Protein 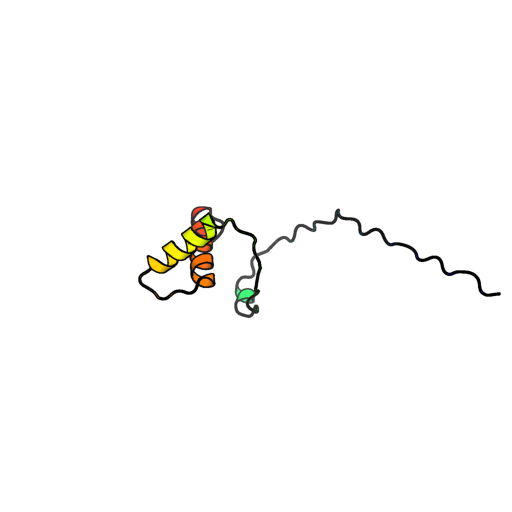AF-V7EJB5-F1 (afdb_monomer)

Foldseek 3Di:
DDDDDDDDDDDDDPPPPPPPPPDDPPVVCVPDDDDDDDDDDDPVVVVVLVVQCVPDPDNDDSVVSVVVVVQVVCVVVVNHD

Secondary structure (DSSP, 8-state):
-PPP---------S-----------GGGGGGPPPPP------HHHHHHHHHHHHHSSS---HHHHHHHHHHHHHHHTTS--

pLDDT: mean 73.93, std 20.3, range [42.91, 97.12]

Sequence (81 aa):
MMLESNETIHEADPTNAQRVSVTEDWQSIRTKKSVLIGVHCTPRLAESIDRYIEAELEDIKRPEAIRQILKRWLVSNGYFK

Structure (mmCIF, N/CA/C/O backbone):
data_AF-V7EJB5-F1
#
_entry.id   AF-V7EJB5-F1
#
loop_
_atom_site.group_PDB
_atom_site.id
_atom_site.type_symbol
_atom_site.label_atom_id
_atom_site.label_alt_id
_atom_site.label_comp_id
_atom_site.label_asym_id
_atom_site.label_entity_id
_atom_site.label_seq_id
_atom_site.pdbx_PDB_ins_code
_atom_site.Cartn_x
_atom_site.Cartn_y
_atom_site.Cartn_z
_atom_site.occupancy
_atom_site.B_iso_or_equiv
_atom_site.auth_seq_id
_atom_site.auth_comp_id
_atom_site.auth_asym_id
_atom_site.auth_atom_id
_atom_site.pdbx_PDB_model_num
ATOM 1 N N . MET A 1 1 ? 34.466 -29.895 -48.932 1.00 42.91 1 MET A N 1
ATOM 2 C CA . MET A 1 1 ? 33.246 -29.077 -49.082 1.00 42.91 1 MET A CA 1
ATOM 3 C C . MET A 1 1 ? 32.299 -29.504 -47.980 1.00 42.91 1 MET A C 1
ATOM 5 O O . MET A 1 1 ? 31.877 -30.651 -48.001 1.00 42.91 1 MET A O 1
ATOM 9 N N . MET A 1 2 ? 32.085 -28.665 -46.968 1.00 44.22 2 MET A N 1
ATOM 10 C CA . MET A 1 2 ? 31.130 -28.942 -45.891 1.00 44.22 2 MET A CA 1
ATOM 11 C C . MET A 1 2 ? 29.866 -28.131 -46.169 1.00 44.22 2 MET A C 1
ATOM 13 O O . MET A 1 2 ? 29.964 -26.939 -46.446 1.00 44.22 2 MET A O 1
ATOM 17 N N . LEU A 1 3 ? 28.731 -28.829 -46.197 1.00 47.06 3 LEU A N 1
ATOM 18 C CA . LEU A 1 3 ? 27.398 -28.296 -46.459 1.00 47.06 3 LEU A CA 1
ATOM 19 C C . LEU A 1 3 ? 26.856 -27.587 -45.214 1.00 47.06 3 LEU A C 1
ATOM 21 O O . LEU A 1 3 ? 27.100 -28.011 -44.086 1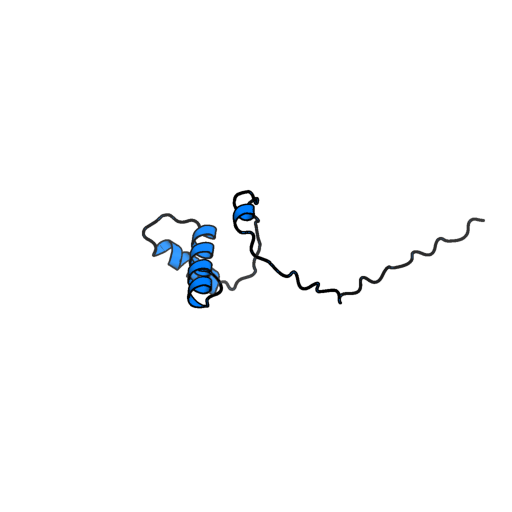.00 47.06 3 LEU A O 1
ATOM 25 N N . GLU A 1 4 ? 26.154 -26.496 -45.483 1.00 47.00 4 GLU A N 1
ATOM 26 C CA . GLU A 1 4 ? 25.608 -25.498 -44.570 1.00 47.00 4 GLU A CA 1
ATOM 27 C C . GLU A 1 4 ? 24.565 -26.094 -43.607 1.00 47.00 4 GLU A C 1
ATOM 29 O O . GLU A 1 4 ? 23.670 -26.841 -44.008 1.00 47.00 4 GLU A O 1
ATOM 34 N N . SER A 1 5 ? 24.681 -25.755 -42.322 1.00 50.88 5 SER A N 1
ATOM 35 C CA . SER A 1 5 ? 23.719 -26.128 -41.283 1.00 50.88 5 SER A CA 1
ATOM 36 C C . SER A 1 5 ? 22.563 -25.127 -41.271 1.00 50.88 5 SER A C 1
ATOM 38 O O . SER A 1 5 ? 22.742 -23.983 -40.861 1.00 50.88 5 SER A O 1
ATOM 40 N N . ASN A 1 6 ? 21.378 -25.565 -41.699 1.00 46.91 6 ASN A N 1
ATOM 41 C CA . ASN A 1 6 ? 20.123 -24.830 -41.535 1.00 46.91 6 ASN A CA 1
ATOM 42 C C . ASN A 1 6 ? 19.778 -24.680 -40.043 1.00 46.91 6 ASN A C 1
ATOM 44 O O . ASN A 1 6 ? 19.520 -25.673 -39.361 1.00 46.91 6 ASN A O 1
ATOM 48 N N . GLU A 1 7 ? 19.736 -23.443 -39.552 1.00 51.81 7 GLU A N 1
ATOM 49 C CA . GLU A 1 7 ? 19.177 -23.100 -38.244 1.00 51.81 7 GLU A CA 1
ATOM 50 C C . GLU A 1 7 ? 17.643 -23.130 -38.320 1.00 51.81 7 GLU A C 1
ATOM 52 O O . GLU A 1 7 ? 17.004 -22.276 -38.936 1.00 51.81 7 GLU A O 1
ATOM 57 N N . THR A 1 8 ? 17.034 -24.143 -37.705 1.00 51.66 8 THR A N 1
ATOM 58 C CA . THR A 1 8 ? 15.580 -24.247 -37.559 1.00 51.66 8 THR A CA 1
ATOM 59 C C . THR A 1 8 ? 15.124 -23.304 -36.445 1.00 51.66 8 THR A C 1
ATOM 61 O O . THR A 1 8 ? 15.347 -23.562 -35.262 1.00 51.66 8 THR A O 1
ATOM 64 N N . ILE A 1 9 ? 14.484 -22.199 -36.822 1.00 52.81 9 ILE A N 1
ATOM 65 C CA . ILE A 1 9 ? 13.806 -21.287 -35.897 1.00 52.81 9 ILE A CA 1
ATOM 66 C C . ILE A 1 9 ? 12.597 -22.034 -35.321 1.00 52.81 9 ILE A C 1
ATOM 68 O O . ILE A 1 9 ? 11.620 -22.286 -36.023 1.00 52.81 9 ILE A O 1
ATOM 72 N N . HIS A 1 10 ? 12.663 -22.412 -34.046 1.00 48.12 10 HIS A N 1
ATOM 73 C CA . HIS A 1 10 ? 11.491 -22.887 -33.318 1.00 48.12 10 HIS A CA 1
ATOM 74 C C . HIS A 1 10 ? 10.631 -21.676 -32.936 1.00 48.12 10 HIS A C 1
ATOM 76 O O . HIS A 1 10 ? 10.927 -20.974 -31.969 1.00 48.12 10 HIS A O 1
ATOM 82 N N . GLU A 1 11 ? 9.581 -21.423 -33.720 1.00 48.56 11 GLU A N 1
ATOM 83 C CA . GLU A 1 11 ? 8.480 -20.535 -33.345 1.00 48.56 11 GLU A CA 1
ATOM 84 C C . GLU A 1 11 ? 7.908 -20.985 -31.993 1.00 48.56 11 GLU A C 1
ATOM 86 O O . GLU A 1 11 ? 7.406 -22.098 -31.840 1.00 48.56 11 GLU A O 1
ATOM 91 N N . ALA A 1 12 ? 8.027 -20.125 -30.983 1.00 50.12 12 ALA A N 1
ATOM 92 C CA . ALA A 1 12 ? 7.393 -20.337 -29.693 1.00 50.12 12 ALA A CA 1
ATOM 93 C C . ALA A 1 12 ? 5.896 -20.017 -29.818 1.00 50.12 12 ALA A C 1
ATOM 95 O O . ALA A 1 12 ? 5.503 -18.852 -29.866 1.00 50.12 12 ALA A O 1
ATOM 96 N N . ASP A 1 13 ? 5.076 -21.066 -29.869 1.00 51.12 13 ASP A N 1
ATOM 97 C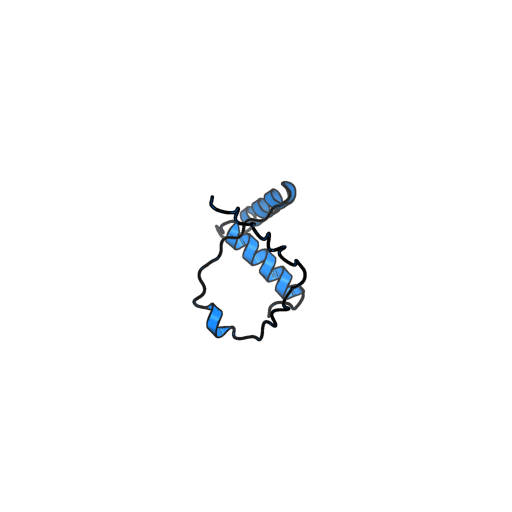 CA . ASP A 1 13 ? 3.615 -21.008 -29.801 1.00 51.12 13 ASP A CA 1
ATOM 98 C C . ASP A 1 13 ? 3.140 -20.235 -28.546 1.00 51.12 13 ASP A C 1
ATOM 100 O O . ASP A 1 13 ? 3.400 -20.677 -27.421 1.00 51.12 13 ASP A O 1
ATOM 104 N N . PRO A 1 14 ? 2.397 -19.116 -28.671 1.00 54.41 14 PRO A N 1
ATOM 105 C CA . PRO A 1 14 ? 1.951 -18.330 -27.517 1.00 54.41 14 PRO A CA 1
ATOM 106 C C . PRO A 1 14 ? 0.648 -18.847 -26.872 1.00 54.41 14 PRO A C 1
ATOM 108 O O . PRO A 1 14 ? 0.070 -18.169 -26.024 1.00 54.41 14 PRO A O 1
ATOM 111 N N . THR A 1 15 ? 0.169 -20.047 -27.224 1.00 56.69 15 THR A N 1
ATOM 112 C CA . THR A 1 15 ? -1.189 -20.512 -26.866 1.00 56.69 15 THR A CA 1
ATOM 113 C C . THR A 1 15 ? -1.197 -21.705 -25.909 1.00 56.69 15 THR A C 1
ATOM 115 O O . THR A 1 15 ? -1.993 -22.628 -26.049 1.00 56.69 15 THR A O 1
ATOM 118 N N . ASN A 1 16 ? -0.340 -21.694 -24.886 1.00 46.97 16 ASN A N 1
ATOM 119 C CA . ASN A 1 16 ? -0.454 -22.648 -23.780 1.00 46.97 16 ASN A CA 1
ATOM 120 C C . ASN A 1 16 ? -0.518 -21.921 -22.434 1.00 46.97 16 ASN A C 1
ATOM 122 O O . ASN A 1 16 ? 0.346 -22.052 -21.570 1.00 46.97 16 ASN A O 1
ATOM 126 N N . ALA A 1 17 ? -1.574 -21.125 -22.257 1.00 51.72 17 ALA A N 1
ATOM 127 C CA . ALA A 1 17 ? -1.989 -20.659 -20.942 1.00 51.72 17 ALA A CA 1
ATOM 128 C C . ALA A 1 17 ? -2.577 -21.849 -20.165 1.00 51.72 17 ALA A C 1
ATOM 130 O O . ALA A 1 17 ? -3.794 -22.010 -20.056 1.00 51.72 17 ALA A O 1
ATOM 131 N N . GLN A 1 18 ? -1.700 -22.715 -19.649 1.00 47.31 18 GLN A N 1
ATOM 132 C CA . GLN A 1 18 ? -2.074 -23.736 -18.679 1.00 47.31 18 GLN A CA 1
ATOM 133 C C . GLN A 1 18 ? -2.725 -23.041 -17.480 1.00 47.31 18 GLN A C 1
ATOM 135 O O . GLN A 1 18 ? -2.080 -22.327 -16.712 1.00 47.31 18 GLN A O 1
ATOM 140 N N . ARG A 1 19 ? -4.038 -23.242 -17.335 1.00 45.19 19 ARG A N 1
ATOM 141 C CA . ARG A 1 19 ? -4.791 -22.887 -16.133 1.00 45.19 19 ARG A CA 1
ATOM 142 C C . ARG A 1 19 ? -4.225 -23.696 -14.971 1.00 45.19 19 ARG A C 1
ATOM 144 O O . ARG A 1 19 ? -4.568 -24.860 -14.796 1.00 45.19 19 ARG A O 1
ATOM 151 N N . VAL A 1 20 ? -3.351 -23.073 -14.188 1.00 50.00 20 VAL A N 1
ATOM 152 C CA . VAL A 1 20 ? -2.886 -23.624 -12.916 1.00 50.00 20 VAL A CA 1
ATOM 153 C C . VAL A 1 20 ? -4.071 -23.589 -11.954 1.00 50.00 20 VAL A C 1
ATOM 155 O O . VAL A 1 20 ? -4.439 -22.534 -11.440 1.00 50.00 20 VAL A O 1
ATOM 158 N N . SER A 1 21 ? -4.710 -24.738 -11.747 1.00 47.59 21 SER A N 1
ATOM 159 C CA . SER A 1 21 ? -5.668 -24.929 -10.663 1.00 47.59 21 SER A CA 1
ATOM 160 C C . SER A 1 21 ? -4.909 -24.844 -9.341 1.00 47.59 21 SER A C 1
ATOM 162 O O . SER A 1 21 ? -4.188 -25.771 -8.972 1.00 47.59 21 SER A O 1
ATOM 164 N N . VAL A 1 22 ? -5.029 -23.715 -8.644 1.00 52.56 22 VAL A N 1
ATOM 165 C CA . VAL A 1 22 ? -4.476 -23.549 -7.297 1.00 52.56 22 VAL A CA 1
ATOM 166 C C . VAL A 1 22 ? -5.414 -24.261 -6.327 1.00 52.56 22 VAL A C 1
ATOM 168 O O . VAL A 1 22 ? -6.340 -23.664 -5.788 1.00 52.56 22 VAL A O 1
ATOM 171 N N . THR A 1 23 ? -5.218 -25.566 -6.156 1.00 52.06 23 THR A N 1
ATOM 172 C CA . THR A 1 23 ? -5.784 -26.305 -5.025 1.00 52.06 23 THR A CA 1
ATOM 173 C C . THR A 1 23 ? -5.009 -25.939 -3.760 1.00 52.06 23 THR A C 1
ATOM 175 O O . THR A 1 23 ? -3.778 -25.908 -3.743 1.00 52.06 23 THR A O 1
ATOM 178 N N . GLU A 1 24 ? -5.764 -25.572 -2.732 1.00 55.09 24 GLU A N 1
ATOM 17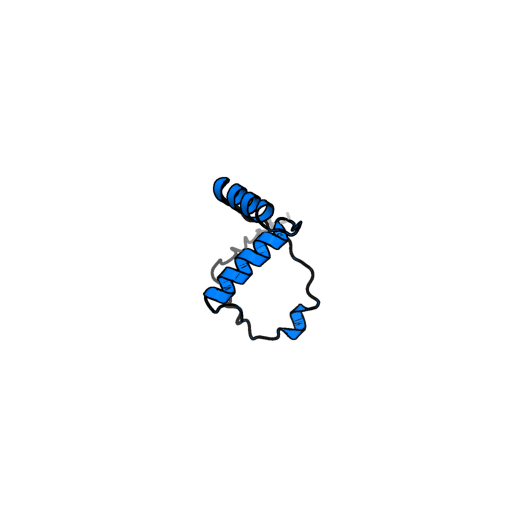9 C CA . GLU A 1 24 ? -5.325 -24.984 -1.472 1.00 55.09 24 GLU A CA 1
ATOM 180 C C . GLU A 1 24 ? -4.502 -25.950 -0.608 1.00 55.09 24 GLU A C 1
ATOM 182 O O . GLU A 1 24 ? -5.067 -26.757 0.116 1.00 55.09 24 GLU A O 1
ATOM 187 N N . ASP A 1 25 ? -3.178 -25.777 -0.586 1.00 43.03 25 ASP A N 1
ATOM 188 C CA . ASP A 1 25 ? -2.307 -26.287 0.485 1.00 43.03 25 ASP A CA 1
ATOM 189 C C . ASP A 1 25 ? -1.524 -25.126 1.121 1.00 43.03 25 ASP A C 1
ATOM 191 O O . ASP A 1 25 ? -0.320 -24.916 0.911 1.00 43.03 25 ASP A O 1
ATOM 195 N N . TRP A 1 26 ? -2.240 -24.324 1.915 1.00 49.16 26 TRP A N 1
ATOM 196 C CA . TRP A 1 26 ? -1.729 -23.114 2.576 1.00 49.16 26 TRP A CA 1
ATOM 197 C C . TRP A 1 26 ? -0.670 -23.384 3.657 1.00 49.16 26 TRP A C 1
ATOM 199 O O . TRP A 1 26 ? 0.075 -22.474 4.029 1.00 49.16 26 TRP A O 1
ATOM 209 N N . GLN A 1 27 ? -0.527 -24.628 4.128 1.00 44.09 27 GLN A N 1
ATOM 210 C CA . GLN A 1 27 ? 0.558 -24.997 5.045 1.00 44.09 27 GLN A CA 1
ATOM 211 C C . GLN A 1 27 ? 1.943 -24.951 4.370 1.00 44.09 27 GLN A C 1
ATOM 213 O O . GLN A 1 27 ? 2.941 -24.724 5.053 1.00 44.09 27 GLN A O 1
ATOM 218 N N . SER A 1 28 ? 2.020 -25.047 3.034 1.00 46.81 28 SER A N 1
ATOM 219 C CA . SER A 1 28 ? 3.290 -25.003 2.284 1.00 46.81 28 SER A CA 1
ATOM 220 C C . SER A 1 28 ? 3.843 -23.590 2.031 1.00 46.81 28 SER A C 1
ATOM 222 O O . SER A 1 28 ? 4.948 -23.437 1.513 1.00 46.81 28 SER A O 1
ATOM 224 N N . ILE A 1 29 ? 3.093 -22.529 2.357 1.00 51.59 29 ILE A N 1
ATOM 225 C CA . ILE A 1 29 ? 3.482 -21.141 2.032 1.00 51.59 29 ILE A CA 1
ATOM 226 C C . ILE A 1 29 ? 4.326 -20.504 3.147 1.00 51.59 29 ILE A C 1
ATOM 228 O O . ILE A 1 29 ? 4.963 -19.477 2.930 1.00 51.59 29 ILE A O 1
ATOM 232 N N . ARG A 1 30 ? 4.437 -21.141 4.321 1.00 50.53 30 ARG A N 1
ATOM 233 C CA . ARG A 1 30 ? 5.279 -20.637 5.422 1.00 50.53 30 ARG A CA 1
ATOM 234 C C . ARG A 1 30 ? 6.788 -20.686 5.135 1.00 50.53 30 ARG A C 1
ATOM 236 O O . ARG A 1 30 ? 7.553 -20.088 5.881 1.00 50.53 30 ARG A O 1
ATOM 243 N N . THR A 1 31 ? 7.218 -21.346 4.059 1.00 52.12 31 THR A N 1
ATOM 244 C CA . THR A 1 31 ? 8.635 -21.516 3.684 1.00 52.12 31 THR A CA 1
ATOM 245 C C . THR A 1 31 ? 9.004 -20.892 2.333 1.00 52.12 31 THR A C 1
ATOM 247 O O . THR A 1 31 ? 10.119 -21.091 1.850 1.00 52.12 31 THR A O 1
ATOM 250 N N . LYS A 1 32 ? 8.108 -20.128 1.693 1.00 62.66 32 LYS A N 1
ATOM 251 C CA . LYS A 1 32 ? 8.382 -19.549 0.368 1.00 62.66 32 LYS A CA 1
ATOM 252 C C . LYS A 1 32 ? 9.115 -18.210 0.501 1.00 62.66 32 LYS A C 1
ATOM 254 O O . LYS A 1 32 ? 8.657 -17.298 1.184 1.00 62.66 32 LYS A O 1
ATOM 259 N N . LYS A 1 33 ? 10.275 -18.110 -0.157 1.00 76.56 33 LYS A N 1
ATOM 260 C CA . LYS A 1 33 ? 11.114 -16.904 -0.239 1.00 76.56 33 LYS A CA 1
ATOM 261 C C . LYS A 1 33 ? 10.271 -15.709 -0.702 1.00 76.56 33 LYS A C 1
ATOM 263 O O . LYS A 1 33 ? 9.474 -15.847 -1.629 1.00 76.56 33 LYS A O 1
ATOM 268 N N . SER A 1 34 ? 10.449 -14.545 -0.075 1.00 77.56 34 SER A N 1
ATOM 269 C CA . SER A 1 34 ? 9.801 -13.314 -0.529 1.00 77.56 34 SER A CA 1
ATOM 270 C C . SER A 1 34 ? 10.221 -13.000 -1.968 1.00 77.56 34 SER A C 1
ATOM 272 O O . SER A 1 34 ? 11.404 -13.040 -2.310 1.00 77.56 34 SER A O 1
ATOM 274 N N . VAL A 1 35 ? 9.238 -12.714 -2.822 1.00 84.31 35 VAL A N 1
ATOM 275 C CA . VAL A 1 35 ? 9.461 -12.363 -4.229 1.00 84.31 35 VAL A CA 1
ATOM 276 C C . VAL A 1 35 ? 9.335 -10.851 -4.377 1.00 84.31 35 VAL A C 1
ATOM 278 O O . VAL A 1 35 ? 8.388 -10.250 -3.870 1.00 84.31 35 VAL A O 1
ATOM 281 N N . LEU A 1 36 ? 10.299 -10.238 -5.063 1.00 88.12 36 LEU A N 1
ATOM 282 C CA . LEU A 1 36 ? 10.221 -8.839 -5.471 1.00 88.12 36 LEU A CA 1
ATOM 283 C C . LEU A 1 36 ? 9.565 -8.768 -6.847 1.00 88.12 36 LEU A C 1
ATOM 285 O O . LEU A 1 36 ? 10.005 -9.437 -7.779 1.00 88.12 36 LEU A O 1
ATOM 289 N N . ILE A 1 37 ? 8.516 -7.958 -6.958 1.00 87.06 37 ILE A N 1
ATOM 290 C CA . ILE A 1 37 ? 7.770 -7.752 -8.199 1.00 87.06 37 ILE A CA 1
ATOM 291 C C . ILE A 1 37 ? 7.788 -6.255 -8.501 1.00 87.06 37 ILE A C 1
ATOM 293 O O . ILE A 1 37 ? 7.351 -5.450 -7.678 1.00 87.06 37 ILE A O 1
ATOM 297 N N . GLY A 1 38 ? 8.311 -5.887 -9.670 1.00 90.75 38 GLY A N 1
ATOM 298 C CA . GLY A 1 38 ? 8.215 -4.526 -10.193 1.00 90.75 38 GLY A CA 1
ATOM 299 C C . GLY A 1 38 ? 6.861 -4.317 -10.864 1.00 90.75 38 GLY A C 1
ATOM 300 O O . GLY A 1 38 ? 6.441 -5.145 -11.668 1.00 90.75 38 GLY A O 1
ATOM 301 N N . VAL A 1 39 ? 6.176 -3.222 -10.537 1.00 89.38 39 VAL A N 1
ATOM 302 C CA . VAL A 1 39 ? 4.869 -2.879 -11.112 1.00 89.38 39 VAL A CA 1
ATOM 303 C C . VAL A 1 39 ? 4.905 -1.434 -11.586 1.00 89.38 39 VAL A C 1
ATOM 305 O O . VAL A 1 39 ? 5.309 -0.540 -10.842 1.00 89.38 39 VAL A O 1
ATOM 308 N N . HIS A 1 40 ? 4.467 -1.19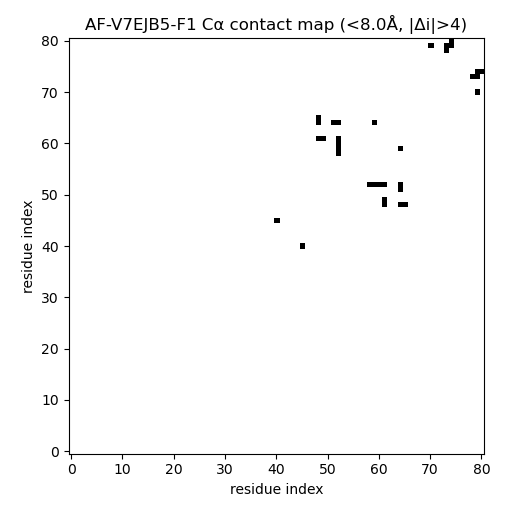6 -12.821 1.00 93.50 40 HIS A N 1
ATOM 309 C CA . HIS A 1 40 ? 4.272 0.159 -13.320 1.00 93.50 40 HIS A CA 1
ATOM 310 C C . HIS A 1 40 ? 3.017 0.764 -12.692 1.00 93.50 40 HIS A C 1
ATOM 312 O O . HIS A 1 40 ? 1.944 0.164 -12.717 1.00 93.50 40 HIS A O 1
ATOM 318 N N . CYS A 1 41 ? 3.145 1.965 -12.138 1.00 92.81 41 CYS A N 1
ATOM 319 C CA . CYS A 1 41 ? 2.028 2.711 -11.577 1.00 92.81 41 CYS A CA 1
ATOM 320 C C . CYS A 1 41 ? 2.083 4.173 -12.012 1.00 92.81 41 CYS A C 1
ATOM 322 O O . CYS A 1 41 ? 3.126 4.686 -12.420 1.00 92.81 41 CYS A O 1
ATOM 324 N N . THR A 1 42 ? 0.935 4.842 -1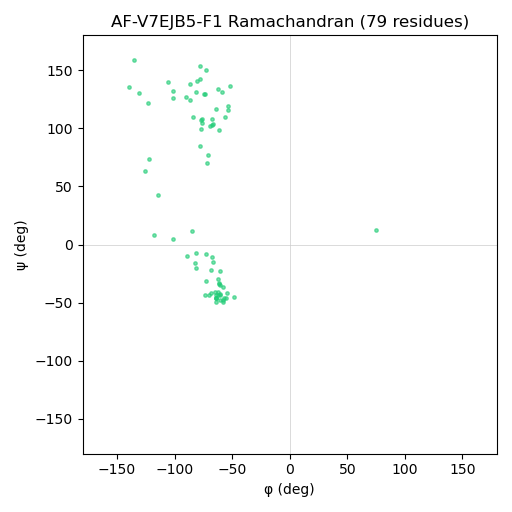1.946 1.00 97.12 42 THR A N 1
ATOM 325 C CA . THR A 1 42 ? 0.862 6.277 -12.214 1.00 97.12 42 THR A CA 1
ATOM 326 C C . THR A 1 42 ? 1.484 7.063 -11.051 1.00 97.12 42 THR A C 1
ATOM 328 O O . THR A 1 42 ? 1.378 6.621 -9.903 1.00 97.12 42 THR A O 1
ATOM 331 N N . PRO A 1 43 ? 2.066 8.252 -11.299 1.00 96.25 43 PRO A N 1
ATOM 332 C CA . PRO A 1 43 ? 2.626 9.091 -10.233 1.00 96.25 43 PRO A CA 1
ATOM 333 C C . PRO A 1 43 ? 1.610 9.394 -9.123 1.00 96.25 43 PRO A C 1
ATOM 335 O O . PRO A 1 43 ? 1.898 9.227 -7.943 1.00 96.25 43 PRO A O 1
ATOM 338 N N . ARG A 1 44 ? 0.363 9.693 -9.508 1.00 96.94 44 ARG A N 1
ATOM 339 C CA . ARG A 1 44 ? -0.749 9.932 -8.575 1.00 96.94 44 ARG A CA 1
ATOM 340 C C . ARG A 1 44 ? -1.026 8.745 -7.645 1.00 96.94 44 ARG A C 1
ATOM 342 O O . ARG A 1 44 ? -1.415 8.942 -6.492 1.00 96.94 44 ARG A O 1
ATOM 349 N N . LEU A 1 45 ? -0.890 7.512 -8.139 1.00 93.56 45 LEU A N 1
ATOM 350 C CA . LEU A 1 45 ? -1.072 6.321 -7.309 1.00 93.56 45 LEU A CA 1
ATOM 351 C C . LEU A 1 45 ? 0.079 6.184 -6.309 1.00 93.56 45 LEU A C 1
ATOM 353 O O . LEU A 1 45 ? -0.184 5.935 -5.137 1.00 93.56 45 LEU A O 1
ATOM 357 N N . ALA A 1 46 ? 1.321 6.411 -6.746 1.00 92.44 46 ALA A N 1
ATOM 358 C CA . ALA A 1 46 ? 2.486 6.399 -5.862 1.00 92.44 46 ALA A CA 1
ATOM 359 C C . ALA A 1 46 ? 2.346 7.428 -4.723 1.00 92.44 46 ALA A C 1
ATOM 361 O O . ALA A 1 46 ? 2.453 7.061 -3.557 1.00 92.44 46 ALA A O 1
ATOM 362 N N . GLU A 1 47 ? 1.969 8.667 -5.043 1.00 95.44 47 GLU A N 1
ATOM 363 C CA . GLU A 1 47 ? 1.705 9.723 -4.051 1.00 95.44 47 GLU A CA 1
ATOM 364 C C . GLU A 1 47 ? 0.572 9.361 -3.080 1.00 95.44 47 GLU A C 1
ATOM 366 O O . GLU A 1 47 ? 0.576 9.738 -1.911 1.00 95.44 47 GLU A O 1
ATOM 371 N N . SER A 1 48 ? -0.444 8.641 -3.554 1.00 94.25 48 SER A N 1
ATOM 372 C CA . SER A 1 48 ? -1.558 8.217 -2.701 1.00 94.25 48 SER A CA 1
ATOM 373 C C . SER A 1 48 ? -1.151 7.099 -1.740 1.00 94.25 48 SER A C 1
ATOM 375 O O . SER A 1 48 ? -1.662 7.053 -0.625 1.00 94.25 48 SER A O 1
ATOM 377 N N . ILE A 1 49 ? -0.217 6.234 -2.145 1.00 92.75 49 ILE A N 1
ATOM 378 C CA . ILE A 1 49 ? 0.384 5.227 -1.262 1.00 92.75 49 ILE A CA 1
ATOM 379 C C . ILE A 1 49 ? 1.252 5.909 -0.201 1.00 92.75 49 ILE A C 1
ATOM 381 O O . ILE A 1 49 ? 1.175 5.536 0.964 1.00 92.75 49 ILE A O 1
ATOM 385 N N . ASP A 1 50 ? 2.029 6.924 -0.573 1.00 92.50 50 ASP A N 1
ATOM 386 C CA . ASP A 1 50 ? 2.875 7.649 0.382 1.00 92.50 50 ASP A CA 1
ATOM 387 C C . ASP A 1 50 ? 2.040 8.384 1.434 1.00 92.50 50 ASP A C 1
ATOM 389 O O . ASP A 1 50 ? 2.285 8.230 2.626 1.00 92.50 50 ASP A O 1
ATOM 393 N N . ARG A 1 51 ? 0.953 9.047 1.020 1.00 93.44 51 ARG A N 1
ATOM 394 C CA . ARG A 1 51 ? -0.008 9.645 1.962 1.00 93.44 51 ARG A CA 1
ATOM 395 C C . ARG A 1 51 ? -0.688 8.619 2.868 1.00 93.44 51 ARG A C 1
ATOM 397 O O . ARG A 1 51 ? -1.007 8.935 4.007 1.00 93.44 51 ARG A O 1
ATOM 404 N N . TYR A 1 52 ? -0.942 7.407 2.373 1.00 91.56 52 TYR A N 1
ATOM 405 C CA . TYR A 1 52 ? -1.473 6.326 3.207 1.00 91.56 52 TYR A CA 1
ATOM 406 C C . TYR A 1 52 ? -0.470 5.920 4.293 1.00 91.56 52 TYR A C 1
ATOM 408 O O . TYR A 1 52 ? -0.870 5.713 5.430 1.00 91.56 52 TYR A O 1
ATOM 416 N N . ILE A 1 53 ? 0.822 5.839 3.957 1.00 92.38 53 ILE A N 1
ATOM 417 C CA . ILE A 1 53 ? 1.886 5.521 4.920 1.00 92.38 53 ILE A CA 1
ATOM 418 C C . ILE A 1 53 ? 1.994 6.618 5.980 1.00 92.38 53 ILE A C 1
ATOM 420 O O . ILE A 1 53 ? 2.036 6.308 7.162 1.00 92.38 53 ILE A O 1
ATOM 424 N N . GLU A 1 54 ? 1.986 7.887 5.566 1.00 91.50 54 GLU A N 1
ATOM 425 C CA . GLU A 1 54 ? 2.039 9.038 6.480 1.00 91.50 54 GLU A CA 1
ATOM 426 C C . GLU A 1 54 ? 0.833 9.115 7.428 1.00 91.50 54 GLU A C 1
ATOM 428 O O . GLU A 1 54 ? 0.943 9.654 8.527 1.00 91.50 54 GLU A O 1
ATOM 433 N N . ALA A 1 55 ? -0.325 8.609 6.995 1.00 89.06 55 ALA A N 1
ATOM 434 C CA . ALA A 1 55 ? -1.551 8.621 7.782 1.00 89.06 55 ALA A CA 1
ATOM 435 C C . ALA A 1 55 ? -1.633 7.481 8.809 1.00 89.06 55 ALA A C 1
ATOM 437 O O . ALA A 1 55 ? -2.425 7.583 9.748 1.00 89.06 55 ALA A O 1
ATOM 438 N N . GLU A 1 56 ? -0.865 6.401 8.639 1.00 82.88 56 GLU A N 1
ATOM 439 C CA . GLU A 1 56 ? -0.864 5.298 9.598 1.00 82.88 56 GLU A CA 1
ATOM 440 C C . GLU A 1 56 ? 0.019 5.626 10.811 1.00 82.88 56 GLU A C 1
ATOM 442 O O . GLU A 1 56 ? 1.088 6.218 10.703 1.00 82.88 56 GLU A O 1
ATOM 447 N N . LEU A 1 57 ? -0.442 5.235 12.004 1.00 68.00 57 LEU A N 1
ATOM 448 C CA . LEU A 1 57 ? 0.249 5.512 13.276 1.00 68.00 57 LEU A CA 1
ATOM 449 C C . LEU A 1 57 ? 1.525 4.669 13.470 1.00 68.00 57 LEU A C 1
ATOM 451 O O . LEU A 1 57 ? 2.274 4.886 14.423 1.00 68.00 57 LEU A O 1
ATOM 455 N N . GLU A 1 58 ? 1.758 3.698 12.588 1.00 77.06 58 GLU A N 1
ATOM 456 C CA . GLU A 1 58 ? 2.919 2.814 12.590 1.00 77.06 58 GLU A CA 1
ATOM 457 C C . GLU A 1 58 ? 3.895 3.205 11.473 1.00 77.06 58 GLU A C 1
ATOM 459 O O . GLU A 1 58 ? 3.482 3.478 10.348 1.00 77.06 58 GLU A O 1
ATOM 464 N N . ASP A 1 59 ? 5.201 3.161 11.763 1.00 82.12 59 ASP A N 1
ATOM 465 C CA . ASP A 1 59 ? 6.279 3.380 10.784 1.00 82.12 59 ASP A CA 1
ATOM 466 C C . ASP A 1 59 ? 6.392 2.184 9.816 1.00 82.12 59 ASP A C 1
ATOM 468 O O . ASP A 1 59 ? 7.300 1.345 9.881 1.00 82.12 59 ASP A O 1
ATOM 472 N N . ILE A 1 60 ? 5.389 2.040 8.947 1.00 89.50 60 ILE A N 1
ATOM 473 C CA . ILE A 1 60 ? 5.306 0.963 7.966 1.00 89.50 60 ILE A CA 1
ATOM 474 C C . ILE A 1 60 ? 6.044 1.335 6.680 1.00 89.50 60 ILE A C 1
ATOM 476 O O . ILE A 1 60 ? 5.922 2.423 6.124 1.00 89.50 60 ILE A O 1
ATOM 480 N N . LYS A 1 61 ? 6.787 0.374 6.124 1.00 91.25 61 LYS A N 1
ATOM 481 C CA . LYS A 1 61 ? 7.457 0.552 4.827 1.00 91.25 61 LYS A CA 1
ATOM 482 C C . LYS A 1 61 ? 6.469 0.396 3.672 1.00 91.25 61 LYS A C 1
ATOM 48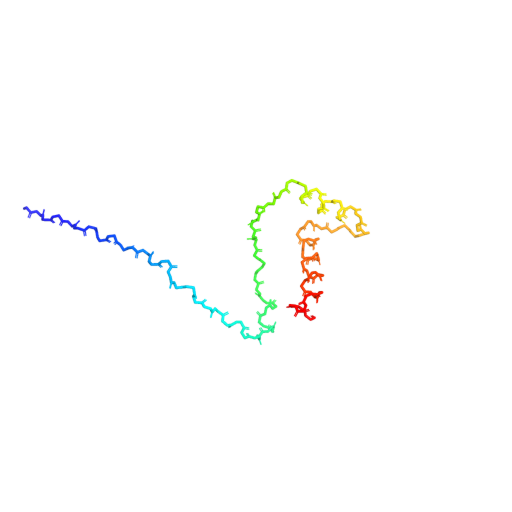4 O O . LYS A 1 61 ? 5.533 -0.399 3.742 1.00 91.25 61 LYS A O 1
ATOM 489 N N . ARG A 1 62 ? 6.767 1.035 2.536 1.00 90.19 62 ARG A N 1
ATOM 490 C CA . ARG A 1 62 ? 5.934 0.997 1.317 1.00 90.19 62 ARG A CA 1
ATOM 491 C C . ARG A 1 62 ? 5.476 -0.409 0.876 1.00 90.19 62 ARG A C 1
ATOM 493 O O . ARG A 1 62 ? 4.289 -0.561 0.595 1.00 90.19 62 ARG A O 1
ATOM 500 N N . PRO A 1 63 ? 6.323 -1.462 0.851 1.00 91.19 63 PRO A N 1
ATOM 501 C CA . PRO A 1 63 ? 5.857 -2.809 0.510 1.00 91.19 63 PRO A CA 1
ATOM 502 C C . PRO A 1 63 ? 4.809 -3.364 1.480 1.00 91.19 63 PRO A C 1
ATOM 504 O O . PRO A 1 63 ? 3.929 -4.111 1.062 1.00 91.19 63 PRO A O 1
ATOM 507 N N . GLU A 1 64 ? 4.895 -3.010 2.764 1.00 90.81 64 GLU A N 1
ATOM 508 C CA . GLU A 1 64 ? 3.931 -3.450 3.772 1.00 90.81 64 GLU A CA 1
ATOM 509 C C . GLU A 1 64 ? 2.598 -2.722 3.620 1.00 90.81 64 GLU A C 1
ATOM 511 O O . GLU A 1 64 ? 1.556 -3.371 3.586 1.00 90.81 64 GLU A O 1
ATOM 516 N N . ALA A 1 65 ? 2.628 -1.407 3.398 1.00 92.12 65 ALA A N 1
ATOM 517 C CA . ALA A 1 65 ? 1.428 -0.636 3.085 1.00 92.12 65 ALA A CA 1
ATOM 518 C C . ALA A 1 65 ? 0.683 -1.205 1.864 1.00 92.12 65 ALA A C 1
ATOM 520 O O . ALA A 1 65 ? -0.524 -1.441 1.917 1.00 92.12 65 ALA A O 1
ATOM 521 N N . ILE A 1 66 ? 1.408 -1.528 0.785 1.00 92.38 66 ILE A N 1
ATOM 522 C CA . ILE A 1 66 ? 0.826 -2.153 -0.413 1.00 92.38 66 ILE A CA 1
ATOM 523 C C . ILE A 1 66 ? 0.198 -3.513 -0.075 1.00 92.38 66 ILE A C 1
ATOM 525 O O . ILE A 1 66 ? -0.916 -3.799 -0.517 1.00 92.38 66 ILE A O 1
ATOM 529 N N . ARG A 1 67 ? 0.872 -4.346 0.731 1.00 91.12 67 ARG A N 1
ATOM 530 C CA . ARG A 1 67 ? 0.317 -5.632 1.183 1.00 91.12 67 ARG A CA 1
ATOM 531 C C . ARG A 1 67 ? -0.967 -5.452 1.986 1.00 91.12 67 ARG A C 1
ATOM 533 O O . ARG A 1 67 ? -1.915 -6.194 1.749 1.00 91.12 67 ARG A O 1
ATOM 540 N N . GLN A 1 68 ? -1.027 -4.478 2.890 1.00 91.88 68 GLN A N 1
ATOM 541 C CA . GLN A 1 68 ? -2.231 -4.197 3.672 1.00 91.88 68 GLN A CA 1
ATOM 542 C C . GLN A 1 68 ? -3.392 -3.737 2.786 1.00 91.88 68 GLN A C 1
ATOM 544 O O . GLN A 1 68 ? -4.494 -4.269 2.913 1.00 91.88 68 GLN A O 1
ATOM 549 N N . ILE A 1 69 ? -3.144 -2.808 1.857 1.00 92.19 69 ILE A N 1
ATOM 550 C CA . ILE A 1 69 ? -4.150 -2.320 0.902 1.00 92.19 69 ILE A CA 1
ATOM 551 C C . ILE A 1 69 ? -4.700 -3.484 0.071 1.00 92.19 69 ILE A C 1
ATOM 553 O O . ILE A 1 69 ? -5.915 -3.674 -0.008 1.00 92.19 69 ILE A O 1
ATOM 557 N N . LEU A 1 70 ? -3.812 -4.305 -0.499 1.00 92.19 70 LEU A N 1
ATOM 558 C CA . LEU A 1 70 ? -4.200 -5.474 -1.287 1.00 92.19 70 LEU A CA 1
ATOM 559 C C . LEU A 1 70 ? -4.966 -6.492 -0.448 1.00 92.19 70 LEU A C 1
ATOM 561 O O . LEU A 1 70 ? -5.993 -6.991 -0.894 1.00 92.19 70 LEU A O 1
ATOM 565 N N . LYS A 1 71 ? -4.516 -6.775 0.777 1.00 92.44 71 LYS A N 1
ATOM 566 C CA . LYS A 1 71 ? -5.204 -7.698 1.6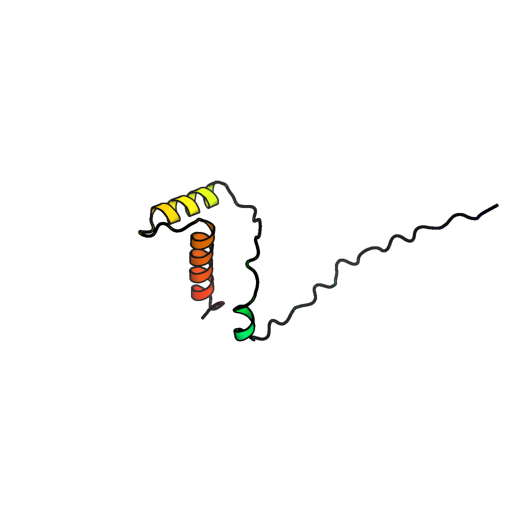82 1.00 92.44 71 LYS A CA 1
ATOM 567 C C . LYS A 1 71 ? -6.616 -7.211 2.000 1.00 92.44 71 LYS A C 1
ATOM 569 O O . LYS A 1 71 ? -7.553 -7.991 1.870 1.00 92.44 71 LYS A O 1
ATOM 574 N N . ARG A 1 72 ? -6.785 -5.931 2.361 1.00 92.25 72 ARG A N 1
ATOM 575 C CA . ARG A 1 72 ? -8.104 -5.325 2.617 1.00 92.25 72 ARG A CA 1
ATOM 576 C C . ARG A 1 72 ? -9.008 -5.472 1.388 1.00 92.25 72 ARG A C 1
ATOM 578 O O . ARG A 1 72 ? -10.145 -5.909 1.523 1.00 92.25 72 ARG A O 1
ATOM 585 N N . TRP A 1 73 ? -8.493 -5.183 0.192 1.00 94.38 73 TRP A N 1
ATOM 586 C CA . TRP A 1 73 ? -9.254 -5.342 -1.050 1.00 94.38 73 TRP A CA 1
ATOM 587 C C . TRP A 1 73 ? -9.632 -6.804 -1.333 1.00 94.38 73 TRP A C 1
ATOM 589 O O . TRP A 1 73 ? -10.788 -7.083 -1.642 1.00 94.38 73 TRP A O 1
ATOM 599 N N . LEU A 1 74 ? -8.694 -7.744 -1.193 1.00 93.81 74 LEU A N 1
ATOM 600 C CA . LEU A 1 74 ? -8.935 -9.169 -1.434 1.00 93.81 74 LEU A CA 1
ATOM 601 C C . LEU A 1 74 ? -9.985 -9.741 -0.474 1.00 93.81 74 LEU A C 1
ATOM 603 O O . LEU A 1 74 ? -10.849 -10.496 -0.913 1.00 93.81 74 LEU A O 1
ATOM 607 N N . VAL A 1 75 ? -9.945 -9.347 0.802 1.00 94.25 75 VAL A N 1
ATOM 608 C CA . VAL A 1 75 ? -10.944 -9.748 1.805 1.00 94.25 75 VAL A CA 1
ATOM 609 C C . VAL A 1 75 ? -12.322 -9.200 1.450 1.00 94.25 75 VAL A C 1
ATOM 611 O O . VAL A 1 75 ? -13.282 -9.964 1.379 1.00 94.25 75 VAL A O 1
ATOM 614 N N . SER A 1 76 ? -12.424 -7.904 1.141 1.00 94.12 76 SER A N 1
ATOM 615 C CA . SER A 1 76 ? -13.702 -7.272 0.780 1.00 94.12 76 SER A CA 1
ATOM 616 C C . SER A 1 76 ? -14.356 -7.870 -0.469 1.00 94.12 76 SER A C 1
ATOM 618 O O . SER A 1 76 ? -15.566 -7.758 -0.635 1.00 94.12 76 SER A O 1
ATOM 620 N N . ASN A 1 77 ? -13.573 -8.505 -1.343 1.00 94.81 77 ASN A N 1
ATOM 621 C CA . ASN A 1 77 ? -14.063 -9.159 -2.557 1.00 94.81 77 ASN A CA 1
ATOM 622 C C . ASN A 1 77 ? -14.174 -10.692 -2.425 1.00 94.81 77 ASN A C 1
ATOM 624 O O . ASN A 1 77 ? -14.479 -11.365 -3.405 1.00 94.81 77 ASN A O 1
ATOM 628 N N . GLY A 1 78 ? -13.922 -11.260 -1.241 1.00 93.19 78 GLY A N 1
ATOM 629 C CA . GLY A 1 78 ? -14.046 -12.700 -0.994 1.00 93.19 78 GLY A CA 1
ATOM 630 C C . GLY A 1 78 ? -12.928 -13.566 -1.589 1.00 93.19 78 GLY A C 1
ATOM 631 O O . GLY A 1 78 ? -13.055 -14.788 -1.601 1.00 93.19 78 GLY A O 1
ATOM 632 N N . TYR A 1 79 ? -11.828 -12.965 -2.054 1.00 90.44 79 TYR A N 1
ATOM 633 C CA . TYR A 1 79 ? -10.643 -13.686 -2.542 1.00 90.44 79 TYR A CA 1
ATOM 634 C C . TYR A 1 79 ? -9.709 -14.142 -1.414 1.00 90.44 79 TYR A C 1
ATOM 636 O O . TYR A 1 79 ? -8.821 -14.962 -1.638 1.00 90.44 79 TYR A O 1
ATOM 644 N N . PHE A 1 80 ? -9.871 -13.583 -0.215 1.00 79.81 80 PHE A N 1
ATOM 645 C CA . PHE A 1 80 ? -9.060 -13.883 0.960 1.00 79.81 80 PHE A CA 1
ATOM 646 C C . PHE A 1 80 ? -9.974 -13.944 2.191 1.00 79.81 80 PHE A C 1
ATOM 648 O O . PHE A 1 80 ? -10.853 -13.096 2.330 1.00 79.81 80 PHE A O 1
ATOM 655 N N . LYS A 1 81 ? -9.802 -14.953 3.051 1.00 71.81 81 LYS A N 1
ATOM 656 C CA . LYS A 1 81 ? -10.571 -15.129 4.295 1.00 71.81 81 LYS A CA 1
ATOM 657 C C . LYS A 1 81 ? -9.750 -14.713 5.509 1.00 71.81 81 LYS A C 1
ATOM 659 O O . LYS A 1 81 ? -8.523 -14.960 5.501 1.00 71.81 81 LYS A O 1
#

Radius of gyration: 22.25 Å; Cα contacts (8 Å, |Δi|>4): 17; chains: 1; bounding box: 47×39×62 Å

Mean predicted aligned error: 15.81 Å

Solvent-accessible surface area (backbone atoms only — not comparable to full-atom values): 5712 Å² total; pe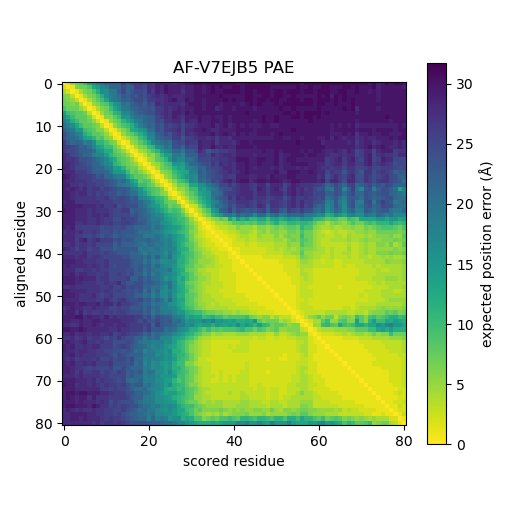r-residue (Å²): 138,85,83,83,84,83,82,80,81,78,80,78,77,88,84,73,82,74,80,77,78,82,75,89,61,73,81,69,58,84,75,61,77,88,80,89,78,89,76,94,73,55,69,71,56,54,55,51,52,51,52,52,43,72,69,43,97,54,100,60,53,70,73,55,52,53,49,50,54,50,49,56,51,32,38,78,70,69,76,42,134